Protein AF-A0A7K0FN27-F1 (afdb_monomer)

Mean predicted aligned error: 7.41 Å

Radius of gyration: 18.38 Å; Cα contacts (8 Å, |Δi|>4): 20; chains: 1; bounding box: 45×20×54 Å

Sequence (77 aa):
MLSVLLQLSQTGYFMLLAGLFFFPLLVALVTAKDIFFNENLSANLKLVWLLIVILIPLLGAIIYFFWGKPMASRKKF

Structure (mmCIF, N/CA/C/O backbone):
data_AF-A0A7K0FN27-F1
#
_entry.id   AF-A0A7K0FN27-F1
#
loop_
_atom_site.group_PDB
_atom_site.id
_atom_site.type_symbol
_atom_site.label_atom_id
_atom_site.label_alt_id
_atom_site.label_comp_id
_atom_site.label_asym_id
_atom_site.label_entity_id
_atom_site.label_seq_id
_atom_site.pdbx_PDB_ins_code
_atom_site.Cartn_x
_atom_site.Cartn_y
_atom_site.Cartn_z
_atom_site.occupancy
_atom_site.B_iso_or_equiv
_atom_site.auth_seq_id
_atom_site.auth_comp_id
_atom_site.auth_asym_id
_atom_site.auth_atom_id
_atom_site.pdbx_PDB_model_num
ATOM 1 N N . MET A 1 1 ? 26.860 -9.891 -9.818 1.00 62.16 1 MET A N 1
ATOM 2 C CA . MET A 1 1 ? 25.660 -9.579 -9.006 1.00 62.16 1 MET A CA 1
ATOM 3 C C . MET A 1 1 ? 25.899 -8.369 -8.106 1.00 62.16 1 MET A C 1
ATOM 5 O O . MET A 1 1 ? 25.198 -7.385 -8.271 1.00 62.16 1 MET A O 1
ATOM 9 N N . LEU A 1 2 ? 26.937 -8.374 -7.258 1.00 70.31 2 LEU A N 1
ATOM 10 C CA . LEU A 1 2 ? 27.308 -7.219 -6.422 1.00 70.31 2 LEU A CA 1
ATOM 11 C C . LEU A 1 2 ? 27.642 -5.946 -7.233 1.00 70.31 2 LEU A C 1
ATOM 13 O O . LEU A 1 2 ? 27.178 -4.863 -6.902 1.00 70.31 2 LEU A O 1
ATOM 17 N N . SER A 1 3 ? 28.374 -6.086 -8.343 1.00 71.62 3 SER A N 1
ATOM 18 C CA . SER A 1 3 ? 28.729 -4.979 -9.248 1.00 71.62 3 SER A CA 1
ATOM 19 C C . SER A 1 3 ? 27.524 -4.328 -9.940 1.00 71.62 3 SER A C 1
ATOM 21 O O . SER A 1 3 ? 27.486 -3.114 -10.096 1.00 71.62 3 SER A O 1
ATOM 23 N N . VAL A 1 4 ? 26.514 -5.123 -10.306 1.00 73.06 4 VAL A N 1
ATOM 24 C CA . VAL A 1 4 ? 25.269 -4.648 -10.936 1.00 73.06 4 VAL A CA 1
ATOM 25 C C . VAL A 1 4 ? 24.404 -3.891 -9.926 1.00 73.06 4 VAL A C 1
ATOM 27 O O . VAL A 1 4 ? 23.849 -2.849 -10.255 1.00 73.06 4 VAL A O 1
ATOM 30 N N . LEU A 1 5 ? 24.337 -4.372 -8.680 1.00 69.12 5 LEU A N 1
ATOM 31 C CA . LEU A 1 5 ? 23.632 -3.687 -7.592 1.00 69.12 5 LEU A CA 1
ATOM 32 C C . LEU A 1 5 ? 24.288 -2.344 -7.241 1.00 69.12 5 LEU A C 1
ATOM 34 O O . LEU A 1 5 ? 23.586 -1.360 -7.030 1.00 69.12 5 LEU A O 1
ATOM 38 N N . LEU A 1 6 ? 25.623 -2.284 -7.243 1.00 70.75 6 LEU A N 1
ATOM 39 C CA . LEU A 1 6 ? 26.381 -1.046 -7.037 1.00 70.75 6 LEU A CA 1
ATOM 40 C C . LEU A 1 6 ? 26.177 -0.038 -8.177 1.00 70.75 6 LEU A C 1
ATOM 42 O O . LEU A 1 6 ? 26.004 1.148 -7.915 1.00 70.75 6 LEU A O 1
ATOM 46 N N . GLN A 1 7 ? 26.139 -0.494 -9.431 1.00 70.19 7 GLN A N 1
ATOM 47 C CA . GLN A 1 7 ? 25.854 0.377 -10.576 1.00 70.19 7 GLN A CA 1
ATOM 48 C C . GLN A 1 7 ? 24.413 0.896 -10.560 1.00 70.19 7 GLN A C 1
ATOM 50 O O . GLN A 1 7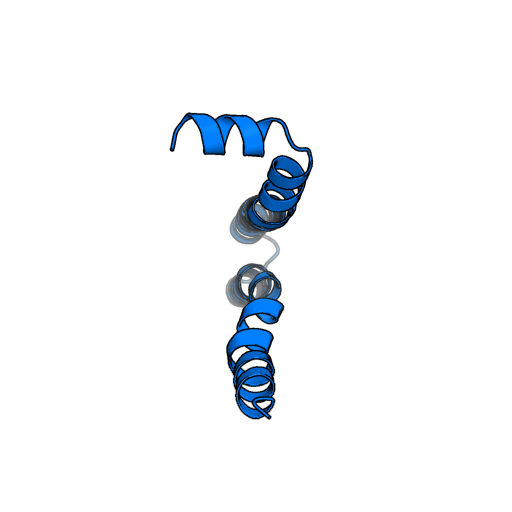 ? 24.200 2.091 -10.745 1.00 70.19 7 GLN A O 1
ATOM 55 N N . LEU A 1 8 ? 23.433 0.038 -10.261 1.00 66.81 8 LEU A N 1
ATOM 56 C CA . LEU A 1 8 ? 22.044 0.457 -10.062 1.00 66.81 8 LEU A CA 1
ATOM 57 C C . LEU A 1 8 ? 21.944 1.490 -8.937 1.00 66.81 8 LEU A C 1
ATOM 59 O O . LEU A 1 8 ? 21.378 2.554 -9.158 1.00 66.81 8 LEU A O 1
ATOM 63 N N . SER A 1 9 ? 22.571 1.236 -7.784 1.00 67.44 9 SER A N 1
ATOM 64 C CA . SER A 1 9 ? 22.625 2.174 -6.655 1.00 67.44 9 SER A CA 1
ATOM 65 C C . SER A 1 9 ? 23.190 3.551 -7.019 1.00 67.44 9 SER A C 1
ATOM 67 O O . SER A 1 9 ? 22.777 4.534 -6.407 1.00 67.44 9 SER A O 1
ATOM 69 N N . GLN A 1 10 ? 24.143 3.637 -7.953 1.00 71.69 10 GLN A N 1
ATOM 70 C CA . GLN A 1 10 ? 24.730 4.914 -8.381 1.00 71.69 10 GLN A CA 1
ATOM 71 C C . GLN A 1 10 ? 23.923 5.621 -9.474 1.00 71.69 10 GLN A C 1
ATOM 73 O O . GLN A 1 10 ? 24.104 6.815 -9.708 1.00 71.69 10 GLN A O 1
ATOM 78 N N . THR A 1 11 ? 22.995 4.919 -10.11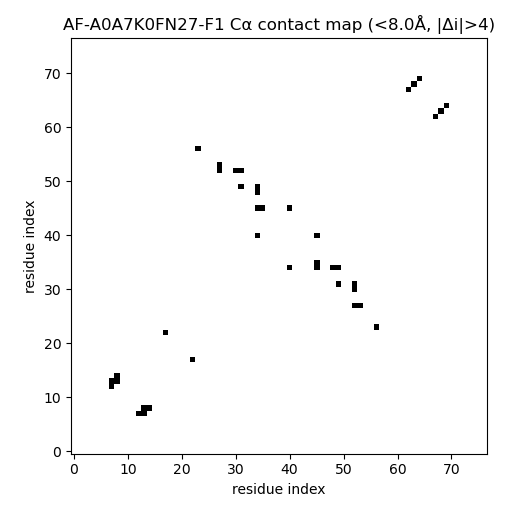9 1.00 71.81 11 THR A N 1
ATOM 79 C CA . THR A 1 11 ? 22.037 5.540 -11.029 1.00 71.81 11 THR A CA 1
ATOM 80 C C . THR A 1 11 ? 20.839 6.067 -10.241 1.00 71.81 11 THR A C 1
ATOM 82 O O . THR A 1 11 ? 20.179 5.318 -9.524 1.00 71.81 11 THR A O 1
ATOM 85 N N . GLY A 1 12 ? 20.497 7.351 -10.401 1.00 77.88 12 GLY A N 1
ATOM 86 C CA . GLY A 1 12 ? 19.318 7.956 -9.757 1.00 77.88 12 GLY A CA 1
ATOM 87 C C . GLY A 1 12 ? 18.002 7.198 -10.013 1.00 77.88 12 GLY A C 1
ATOM 88 O O . GLY A 1 12 ? 17.061 7.308 -9.231 1.00 77.88 12 GLY A O 1
ATOM 89 N N . TYR A 1 13 ? 17.957 6.356 -11.052 1.00 81.00 13 TYR A N 1
ATOM 90 C CA . TYR A 1 13 ? 16.855 5.442 -11.352 1.00 81.00 13 TYR A CA 1
ATOM 91 C C . TYR A 1 13 ? 16.561 4.439 -10.236 1.00 81.00 13 TYR A C 1
ATOM 93 O O . TYR A 1 13 ? 15.392 4.184 -9.959 1.00 81.00 13 TYR A O 1
ATOM 101 N N . PHE A 1 14 ? 17.578 3.884 -9.571 1.00 83.25 14 PHE A N 1
ATOM 102 C CA . PHE A 1 14 ? 17.337 2.951 -8.469 1.00 83.25 14 PHE A CA 1
ATOM 103 C C . PHE A 1 14 ? 16.658 3.646 -7.292 1.00 83.25 14 PHE A C 1
ATOM 105 O O . PHE A 1 14 ? 15.657 3.143 -6.791 1.00 83.25 14 PHE A O 1
ATOM 112 N N . MET A 1 15 ? 17.153 4.822 -6.892 1.00 84.69 15 MET A N 1
ATOM 113 C CA . MET A 1 15 ? 16.538 5.615 -5.822 1.00 84.69 15 MET A CA 1
ATOM 114 C C . MET A 1 15 ? 15.108 6.020 -6.178 1.00 84.69 15 MET A C 1
ATOM 116 O O . MET A 1 15 ? 14.228 5.952 -5.325 1.00 84.69 15 MET A O 1
ATOM 120 N N . LEU A 1 16 ? 14.856 6.378 -7.440 1.00 86.69 16 LEU A N 1
ATOM 121 C CA . LEU A 1 16 ? 13.523 6.734 -7.918 1.00 86.69 16 LEU A CA 1
ATOM 122 C C . LEU A 1 16 ? 12.557 5.543 -7.874 1.00 86.69 16 LEU A C 1
ATOM 124 O O . LEU A 1 16 ? 11.448 5.682 -7.365 1.00 86.69 16 LEU A O 1
ATOM 128 N N . LEU A 1 17 ? 12.970 4.366 -8.354 1.00 86.44 17 LEU A N 1
ATOM 129 C CA . LEU A 1 17 ? 12.140 3.156 -8.332 1.00 86.44 17 LEU A CA 1
ATOM 130 C C . LEU A 1 17 ? 11.920 2.632 -6.909 1.00 86.44 17 LEU A C 1
ATOM 132 O O . LEU A 1 17 ? 10.800 2.267 -6.556 1.00 86.44 17 LEU A O 1
ATOM 136 N N . ALA A 1 18 ? 12.966 2.633 -6.081 1.00 86.56 18 ALA A N 1
ATOM 137 C CA . ALA A 1 18 ? 12.864 2.281 -4.671 1.00 86.56 18 ALA A CA 1
ATOM 138 C C . ALA A 1 18 ? 11.930 3.253 -3.939 1.00 86.56 18 ALA A C 1
ATOM 140 O O . ALA A 1 18 ? 11.045 2.813 -3.212 1.00 86.56 18 ALA A O 1
ATOM 141 N N . GLY A 1 19 ? 12.061 4.558 -4.180 1.00 88.75 19 GLY A N 1
ATOM 142 C CA . GLY A 1 19 ? 11.154 5.570 -3.647 1.00 88.75 19 GLY A CA 1
ATOM 143 C C . GLY A 1 19 ? 9.710 5.321 -4.074 1.00 88.75 19 GLY A C 1
ATOM 144 O O . GLY A 1 19 ? 8.834 5.240 -3.222 1.00 88.75 19 GLY A O 1
ATOM 145 N N . LEU A 1 20 ? 9.462 5.104 -5.367 1.00 87.00 20 LEU A N 1
ATOM 146 C CA . LEU A 1 20 ? 8.121 4.848 -5.897 1.00 87.00 20 LEU A CA 1
ATOM 147 C C . LEU A 1 20 ? 7.466 3.601 -5.279 1.00 87.00 20 LEU A C 1
ATOM 149 O O . LEU A 1 20 ? 6.253 3.581 -5.090 1.00 87.00 20 LEU A O 1
ATOM 153 N N . PHE A 1 21 ? 8.257 2.577 -4.949 1.00 84.69 21 PHE A N 1
ATOM 154 C CA . PHE A 1 21 ? 7.756 1.342 -4.351 1.00 84.69 21 PHE A CA 1
ATOM 155 C C . PHE A 1 21 ? 7.602 1.425 -2.824 1.00 84.69 21 PHE A C 1
ATOM 157 O O . PHE A 1 21 ? 6.562 1.055 -2.281 1.00 84.69 21 PHE A O 1
ATOM 164 N N . PHE A 1 22 ? 8.619 1.914 -2.111 1.00 87.81 22 PHE A N 1
ATOM 165 C CA . PHE A 1 22 ? 8.650 1.909 -0.645 1.00 87.81 22 PHE A CA 1
ATOM 166 C C . PHE A 1 22 ? 7.945 3.108 -0.014 1.00 87.81 22 PHE A C 1
ATOM 168 O O . PHE A 1 22 ? 7.417 2.976 1.088 1.00 87.81 22 PHE A O 1
ATOM 175 N N . PHE A 1 23 ? 7.894 4.263 -0.680 1.00 90.88 23 PHE A N 1
ATOM 176 C CA . PHE A 1 23 ? 7.241 5.445 -0.117 1.00 90.88 23 PHE A CA 1
ATOM 177 C C . PHE A 1 23 ? 5.742 5.220 0.147 1.00 90.88 23 PHE A C 1
ATOM 179 O O . PHE A 1 23 ? 5.314 5.472 1.274 1.00 90.88 23 PHE A O 1
ATOM 186 N N . PRO A 1 24 ? 4.943 4.660 -0.787 1.00 89.88 24 PRO A N 1
ATOM 187 C CA . PRO A 1 24 ? 3.547 4.329 -0.505 1.00 89.88 24 PRO A CA 1
ATOM 188 C C . PRO A 1 24 ? 3.384 3.340 0.654 1.00 89.88 24 PRO A C 1
ATOM 190 O O . PRO A 1 24 ? 2.449 3.477 1.436 1.00 89.88 24 PRO A O 1
ATOM 193 N N . LEU A 1 25 ? 4.306 2.379 0.807 1.00 88.75 25 LEU A N 1
ATOM 194 C CA . LEU A 1 25 ? 4.291 1.429 1.925 1.00 88.75 25 LEU A CA 1
ATOM 195 C C . LEU A 1 25 ? 4.558 2.123 3.266 1.00 88.75 25 LEU A C 1
ATOM 197 O O . LEU A 1 25 ? 3.860 1.856 4.241 1.00 88.75 25 LEU A O 1
ATOM 201 N N . LEU A 1 26 ? 5.531 3.037 3.320 1.00 93.81 26 LEU A N 1
ATOM 202 C CA . L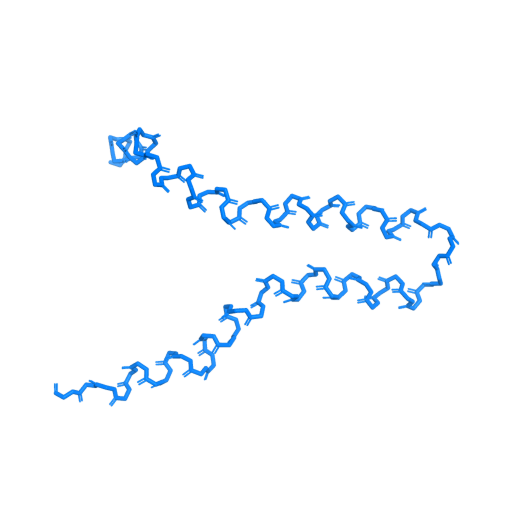EU A 1 26 ? 5.817 3.818 4.527 1.00 93.81 26 LEU A CA 1
ATOM 203 C C . LEU A 1 26 ? 4.627 4.692 4.922 1.00 93.81 26 LEU A C 1
ATOM 205 O O . LEU A 1 26 ? 4.232 4.694 6.089 1.00 93.81 26 LEU A O 1
ATOM 209 N N . VAL A 1 27 ? 4.026 5.388 3.954 1.00 94.81 27 VAL A N 1
ATOM 210 C CA . VAL A 1 27 ? 2.816 6.187 4.186 1.00 94.81 27 VAL A CA 1
ATOM 211 C C . VAL A 1 27 ? 1.684 5.292 4.687 1.00 94.81 27 VAL A C 1
ATOM 213 O O . VAL A 1 27 ? 1.077 5.605 5.707 1.00 94.81 27 VAL A O 1
ATOM 216 N N . ALA A 1 28 ? 1.459 4.137 4.055 1.00 94.31 28 ALA A N 1
ATOM 217 C CA . ALA A 1 28 ? 0.430 3.190 4.474 1.00 94.31 28 ALA A CA 1
ATOM 218 C C . ALA A 1 28 ? 0.626 2.699 5.916 1.00 94.31 28 ALA A C 1
ATOM 220 O O . ALA A 1 28 ? -0.349 2.613 6.658 1.00 94.31 28 ALA A O 1
ATOM 221 N N . LEU A 1 29 ? 1.863 2.427 6.349 1.00 95.56 29 LEU A N 1
ATOM 222 C CA . LEU A 1 29 ? 2.152 2.023 7.730 1.00 95.56 29 LEU A CA 1
ATOM 223 C C . LEU A 1 29 ? 1.847 3.136 8.740 1.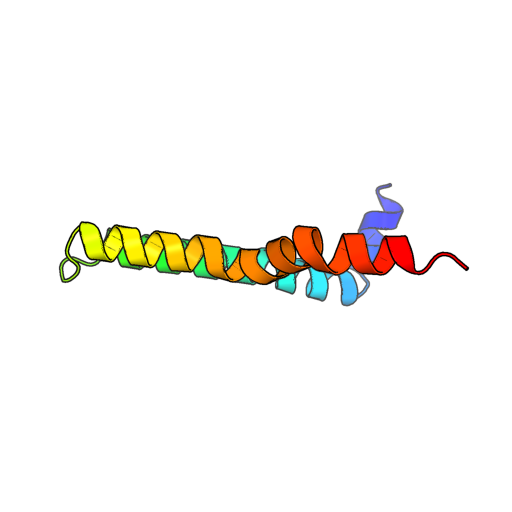00 95.56 29 LEU A C 1
ATOM 225 O O . LEU A 1 29 ? 1.232 2.874 9.776 1.00 95.56 29 LEU A O 1
ATOM 229 N N . VAL A 1 30 ? 2.252 4.373 8.442 1.00 97.62 30 VAL A N 1
ATOM 230 C CA . VAL A 1 30 ? 1.976 5.529 9.311 1.00 97.62 30 VAL A CA 1
ATOM 231 C C . VAL A 1 30 ? 0.472 5.789 9.393 1.00 97.62 30 VAL A C 1
ATOM 233 O O . VAL A 1 30 ? -0.058 5.962 10.490 1.00 97.62 30 VAL A O 1
ATOM 236 N N . THR A 1 31 ? -0.232 5.745 8.263 1.00 97.81 31 THR A N 1
ATOM 237 C CA . THR A 1 31 ? -1.686 5.923 8.222 1.00 97.81 31 THR A CA 1
ATOM 238 C 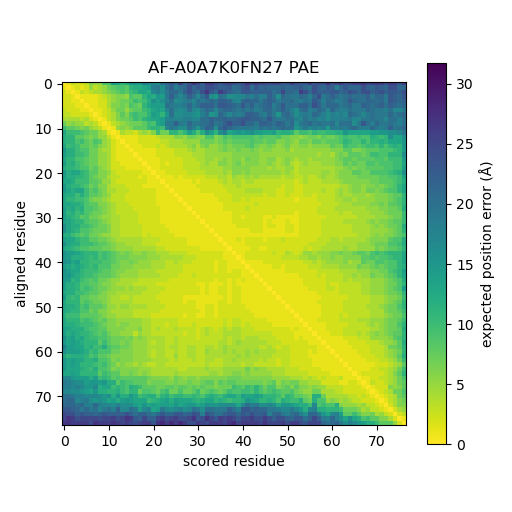C . THR A 1 31 ? -2.418 4.775 8.915 1.00 97.81 31 THR A C 1
ATOM 240 O O . THR A 1 31 ? -3.362 5.022 9.656 1.00 97.81 31 THR A O 1
ATOM 243 N N . ALA A 1 32 ? -1.981 3.524 8.747 1.00 97.69 32 ALA A N 1
ATOM 244 C CA . ALA A 1 32 ? -2.573 2.388 9.451 1.00 97.69 32 ALA A CA 1
ATOM 245 C C . ALA A 1 32 ? -2.432 2.546 10.968 1.00 97.69 32 ALA A C 1
ATOM 247 O O . ALA A 1 32 ? -3.407 2.345 11.692 1.00 97.69 32 ALA A O 1
ATOM 248 N N . LYS A 1 33 ? -1.251 2.966 11.446 1.00 98.19 33 LYS A N 1
ATOM 249 C CA . LYS A 1 33 ? -1.038 3.303 12.858 1.00 98.19 33 LYS A CA 1
ATOM 250 C C . LYS A 1 33 ? -2.041 4.365 13.316 1.00 98.19 33 LYS A C 1
ATOM 252 O O . LYS A 1 33 ? -2.723 4.142 14.310 1.00 98.19 33 LYS A O 1
ATOM 257 N N . ASP A 1 34 ? -2.155 5.477 12.593 1.00 98.31 34 ASP A N 1
ATOM 258 C CA . ASP A 1 34 ? -3.107 6.543 12.924 1.00 98.31 34 ASP A CA 1
ATOM 259 C C . ASP A 1 34 ? -4.551 6.018 13.014 1.00 98.31 34 ASP A C 1
ATOM 261 O O . ASP A 1 34 ? -5.205 6.190 14.040 1.00 98.31 34 ASP A O 1
ATOM 265 N N . ILE A 1 35 ? -5.010 5.251 12.019 1.00 98.38 35 ILE A N 1
ATOM 266 C CA . ILE A 1 35 ? -6.351 4.644 12.008 1.00 98.38 35 ILE A CA 1
ATOM 267 C C . ILE A 1 35 ? -6.575 3.743 13.230 1.00 98.38 35 ILE A C 1
ATOM 269 O O . ILE A 1 35 ? -7.635 3.805 13.859 1.00 98.38 35 ILE A O 1
ATOM 273 N N . PHE A 1 36 ? -5.596 2.902 13.580 1.00 97.12 36 PHE A N 1
ATOM 274 C CA . PHE A 1 36 ? -5.704 2.001 14.729 1.00 97.12 36 PHE A CA 1
ATOM 275 C C . PHE A 1 36 ? -5.865 2.769 16.042 1.00 97.12 36 PHE A C 1
ATOM 277 O O . PHE A 1 36 ? -6.741 2.420 16.840 1.00 97.12 36 PHE A O 1
ATOM 284 N N . PHE A 1 37 ? -5.080 3.830 16.238 1.00 97.75 37 PHE A N 1
ATOM 285 C CA . PHE A 1 37 ? -5.070 4.615 17.476 1.00 97.75 37 PHE A CA 1
ATOM 286 C C . PHE A 1 37 ? -6.087 5.762 17.507 1.00 97.75 37 PHE A C 1
ATOM 288 O O . PHE A 1 37 ? -6.259 6.389 18.546 1.00 97.75 37 PHE A O 1
ATOM 295 N N . ASN A 1 38 ? -6.809 6.019 16.418 1.00 97.94 38 ASN A N 1
ATOM 296 C CA . ASN A 1 38 ? -7.828 7.060 16.392 1.00 97.94 38 ASN A CA 1
ATOM 297 C C . ASN A 1 38 ? -9.075 6.638 17.192 1.00 97.94 38 ASN A C 1
ATOM 299 O O . ASN A 1 38 ? -9.842 5.770 16.770 1.00 97.94 38 ASN A O 1
ATOM 303 N N . GLU A 1 39 ? -9.283 7.247 18.356 1.00 97.31 39 GLU A N 1
ATOM 304 C CA . GLU A 1 39 ? -10.416 6.960 19.252 1.00 97.31 39 GLU A CA 1
ATOM 305 C C . GLU A 1 39 ? -11.757 7.493 18.722 1.00 97.31 39 GLU A C 1
ATOM 307 O O . GLU A 1 39 ? -12.814 6.999 19.106 1.00 97.31 39 GLU A O 1
ATOM 312 N N . ASN A 1 40 ? -11.729 8.438 17.776 1.00 98.12 40 ASN A N 1
ATOM 313 C CA . ASN A 1 40 ? -12.930 9.023 17.174 1.00 98.12 40 ASN A CA 1
ATOM 314 C C . ASN A 1 40 ? -13.510 8.169 16.032 1.00 98.12 40 ASN A C 1
ATOM 316 O O . ASN A 1 40 ? -14.588 8.471 15.519 1.00 98.12 40 ASN A O 1
ATOM 320 N N . LEU A 1 41 ? -12.809 7.112 15.602 1.00 97.69 41 LEU A N 1
ATOM 321 C CA . LEU A 1 41 ? -13.287 6.198 14.565 1.00 97.69 41 LEU A CA 1
ATOM 322 C C . LEU A 1 41 ? -13.953 4.967 15.185 1.00 97.69 41 LEU A C 1
ATOM 324 O O . LEU A 1 41 ? -13.351 4.246 15.982 1.00 97.69 41 LEU A O 1
ATOM 328 N N . SER A 1 42 ? -15.169 4.657 14.730 1.00 98.12 42 SER A N 1
ATOM 329 C CA . SER A 1 42 ? -15.804 3.376 15.044 1.00 98.12 42 SER A CA 1
ATOM 330 C C . SER A 1 42 ? -15.022 2.210 14.425 1.00 98.12 42 SER A C 1
ATOM 332 O O . SER A 1 42 ? -14.359 2.363 13.397 1.00 98.12 42 SER A O 1
ATOM 334 N N . ALA A 1 43 ? -15.124 1.018 15.021 1.00 97.38 43 ALA A N 1
ATOM 335 C CA . ALA A 1 43 ? -14.394 -0.168 14.558 1.00 97.38 43 ALA A CA 1
ATOM 336 C C . ALA A 1 43 ? -14.652 -0.486 13.073 1.00 97.38 43 ALA A C 1
ATOM 338 O O . ALA A 1 43 ? -13.715 -0.745 12.320 1.00 97.38 43 ALA A O 1
ATOM 339 N N . ASN A 1 44 ? -15.909 -0.385 12.629 1.00 97.81 44 ASN A N 1
ATOM 340 C CA . ASN A 1 44 ? -16.278 -0.601 11.227 1.00 97.81 44 ASN A CA 1
ATOM 341 C C . ASN A 1 44 ? -15.604 0.419 10.304 1.00 97.81 44 ASN A C 1
AT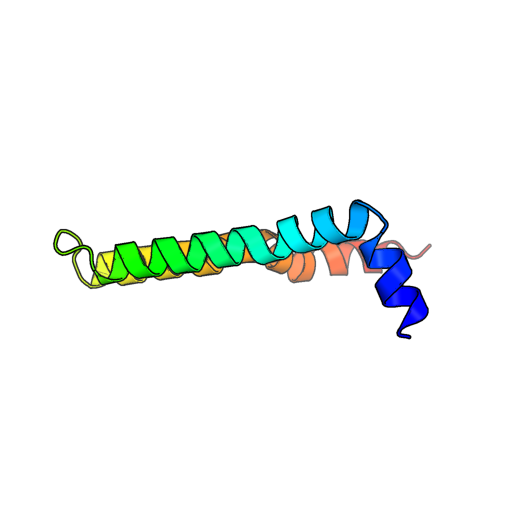OM 343 O O . ASN A 1 44 ? -15.101 0.059 9.242 1.00 97.81 44 ASN A O 1
ATOM 347 N N . LEU A 1 45 ? -15.555 1.686 10.720 1.00 97.94 45 LEU A N 1
ATOM 348 C CA . LEU A 1 45 ? -14.937 2.744 9.932 1.00 97.94 45 LEU A CA 1
ATOM 349 C C . LEU A 1 45 ? -13.413 2.558 9.848 1.00 97.94 45 LEU A C 1
ATOM 351 O O . LEU A 1 45 ? -12.839 2.756 8.780 1.00 97.94 45 LEU A O 1
ATOM 355 N N . LYS A 1 46 ? -12.766 2.091 10.927 1.00 98.31 46 LYS A N 1
ATOM 356 C CA . LYS A 1 46 ? -11.342 1.709 10.908 1.00 98.31 46 LYS A CA 1
ATOM 357 C C . LYS A 1 46 ? -11.064 0.607 9.889 1.00 98.31 46 LYS A C 1
ATOM 359 O O . LYS A 1 46 ? -10.121 0.727 9.113 1.00 98.31 46 LYS A O 1
ATOM 364 N N . LEU A 1 47 ? -11.894 -0.438 9.853 1.00 97.94 47 LEU A N 1
ATOM 365 C CA . LEU A 1 47 ? -11.747 -1.533 8.887 1.00 97.94 47 LEU A CA 1
ATOM 366 C C . LEU A 1 47 ? -11.868 -1.039 7.440 1.00 97.94 47 LEU A C 1
ATOM 368 O O . LEU A 1 47 ? -11.047 -1.409 6.602 1.00 97.94 47 LEU A O 1
ATOM 372 N N . VAL A 1 48 ? -12.843 -0.170 7.157 1.00 98.12 48 VAL A N 1
ATOM 373 C CA . VAL A 1 48 ? -13.005 0.444 5.829 1.00 98.12 48 VAL A CA 1
ATOM 374 C C . VAL A 1 48 ? -11.764 1.252 5.447 1.00 98.12 48 VAL A C 1
ATOM 376 O O . VAL A 1 48 ? -11.237 1.079 4.349 1.00 98.12 48 VAL A O 1
ATOM 379 N N . TRP A 1 49 ? -11.250 2.088 6.350 1.00 98.12 49 TRP A N 1
ATOM 380 C CA . TRP A 1 49 ? -10.052 2.881 6.078 1.00 98.12 49 TRP A CA 1
ATOM 381 C C . TRP A 1 49 ? -8.802 2.026 5.871 1.00 98.12 49 TRP A C 1
ATOM 383 O O . TRP A 1 49 ? -8.034 2.295 4.950 1.00 98.12 49 TRP A O 1
ATOM 393 N N . LEU A 1 50 ? -8.616 0.968 6.660 1.00 97.38 50 LEU A N 1
ATOM 394 C CA . LEU A 1 50 ? -7.508 0.030 6.466 1.00 97.38 50 LEU A CA 1
ATOM 395 C C . LEU A 1 50 ? -7.592 -0.672 5.104 1.00 97.38 50 LEU A C 1
ATOM 397 O O . LEU A 1 50 ? -6.576 -0.784 4.418 1.00 97.38 50 LEU A O 1
ATOM 401 N N . LEU A 1 51 ? -8.790 -1.082 4.673 1.00 96.31 51 LEU A N 1
ATOM 402 C CA . LEU A 1 51 ? -8.996 -1.642 3.334 1.00 96.31 51 LEU A CA 1
ATOM 403 C C . LEU A 1 51 ? -8.611 -0.639 2.244 1.00 96.31 51 LEU A C 1
ATOM 405 O O . LEU A 1 51 ? -7.907 -1.009 1.310 1.00 96.31 51 LEU A O 1
ATOM 409 N N . ILE A 1 52 ? -9.016 0.627 2.370 1.00 96.06 52 ILE A N 1
ATOM 410 C CA . ILE A 1 52 ? -8.661 1.686 1.413 1.00 96.06 52 ILE A CA 1
ATOM 411 C C . ILE A 1 52 ? -7.140 1.871 1.346 1.00 96.06 52 ILE A C 1
ATOM 413 O O . ILE A 1 52 ? -6.568 1.848 0.255 1.00 96.06 52 ILE A O 1
ATOM 417 N N . VAL A 1 53 ? -6.484 2.007 2.501 1.00 96.06 53 VAL A N 1
ATOM 418 C CA . VAL A 1 53 ? -5.032 2.230 2.606 1.00 96.06 53 VAL A CA 1
ATOM 419 C C . VAL A 1 53 ? -4.230 1.084 1.989 1.00 96.06 53 VAL A C 1
ATOM 421 O O . VAL A 1 53 ? -3.198 1.330 1.370 1.00 96.06 53 VAL A O 1
ATOM 424 N N . ILE A 1 54 ? -4.703 -0.157 2.115 1.00 90.88 54 ILE A N 1
ATOM 425 C CA . ILE A 1 54 ? -4.028 -1.332 1.551 1.00 90.88 54 ILE A CA 1
ATOM 426 C C . ILE A 1 54 ? -4.347 -1.500 0.061 1.00 90.88 54 ILE A C 1
ATOM 428 O O . ILE A 1 54 ? -3.451 -1.773 -0.737 1.00 90.88 54 ILE A O 1
ATOM 432 N N . LEU A 1 55 ? -5.615 -1.363 -0.335 1.00 92.00 55 LEU A N 1
ATOM 433 C CA . LEU A 1 55 ? -6.060 -1.721 -1.682 1.00 92.00 55 LEU A CA 1
ATOM 434 C C . LEU A 1 55 ? -5.752 -0.641 -2.718 1.00 92.00 55 LEU A C 1
ATOM 436 O O . LEU A 1 55 ? -5.366 -0.995 -3.831 1.00 92.00 55 LEU A O 1
ATOM 440 N N . ILE A 1 56 ? -5.877 0.651 -2.384 1.00 92.50 56 ILE A N 1
ATOM 441 C CA . ILE A 1 56 ? -5.652 1.735 -3.357 1.00 92.50 56 ILE A CA 1
ATOM 442 C C . ILE A 1 56 ? -4.247 1.686 -3.981 1.00 92.50 56 ILE A C 1
ATOM 444 O O . ILE A 1 56 ? -4.167 1.712 -5.212 1.00 92.50 56 ILE A O 1
ATOM 448 N N . PRO A 1 57 ? -3.148 1.546 -3.213 1.00 87.50 57 PRO A N 1
ATOM 449 C CA . PRO A 1 57 ? -1.806 1.427 -3.789 1.00 87.50 57 PRO A CA 1
ATOM 450 C C . PRO A 1 57 ? -1.643 0.226 -4.732 1.00 87.50 57 PRO A C 1
ATOM 452 O O . PRO A 1 57 ? -0.811 0.252 -5.637 1.00 87.50 57 PRO A O 1
ATOM 455 N N . LEU A 1 58 ? -2.450 -0.822 -4.549 1.00 88.06 58 LEU A N 1
ATOM 456 C CA . LEU A 1 58 ? -2.414 -2.039 -5.358 1.00 88.06 58 LEU A CA 1
ATOM 457 C C . LEU A 1 58 ? -3.320 -1.969 -6.594 1.00 88.06 58 LEU A C 1
ATOM 459 O O . LEU A 1 58 ? -3.148 -2.780 -7.505 1.00 88.06 58 LEU A O 1
ATOM 463 N N . LEU A 1 59 ? -4.254 -1.011 -6.674 1.00 91.25 59 LEU A N 1
ATOM 464 C CA . LEU A 1 59 ? -5.238 -0.934 -7.761 1.00 91.25 59 LEU A CA 1
ATOM 465 C C . LEU A 1 59 ? -4.585 -0.896 -9.143 1.00 91.25 59 LEU A C 1
ATOM 467 O O . LEU A 1 59 ? -5.023 -1.616 -10.035 1.00 91.25 59 LEU A O 1
ATOM 471 N N . GLY A 1 60 ? -3.516 -0.118 -9.326 1.00 89.31 60 GLY A N 1
ATOM 472 C CA . GLY A 1 60 ? -2.816 -0.046 -10.613 1.00 89.31 60 GLY A CA 1
ATOM 473 C C . GLY A 1 60 ? -2.246 -1.399 -11.053 1.00 89.31 60 GLY A C 1
ATOM 474 O O . GLY A 1 60 ? -2.404 -1.800 -12.207 1.00 89.31 60 GLY A O 1
ATOM 475 N N . ALA A 1 61 ? -1.648 -2.139 -10.116 1.00 89.06 61 ALA A N 1
ATOM 476 C CA . ALA A 1 61 ? -1.108 -3.471 -10.374 1.00 89.06 61 ALA A CA 1
ATOM 477 C C . ALA A 1 61 ? -2.222 -4.485 -10.673 1.00 89.06 61 ALA A C 1
ATOM 479 O O . ALA A 1 61 ? -2.113 -5.258 -11.627 1.00 89.06 61 ALA A O 1
ATOM 480 N N . ILE A 1 62 ? -3.313 -4.439 -9.904 1.00 93.50 62 ILE A N 1
ATOM 481 C CA . ILE A 1 62 ? -4.510 -5.264 -10.108 1.00 93.50 62 ILE A CA 1
ATOM 482 C C . ILE A 1 62 ? -5.083 -5.011 -11.511 1.00 93.50 62 ILE A C 1
ATOM 484 O O . ILE A 1 62 ? -5.221 -5.946 -12.301 1.00 93.50 62 ILE A O 1
ATOM 488 N N . ILE A 1 63 ? -5.342 -3.750 -11.865 1.00 95.00 63 ILE A N 1
ATOM 489 C CA . ILE A 1 63 ? -5.878 -3.353 -13.176 1.00 95.00 63 ILE A CA 1
ATOM 490 C C . ILE A 1 63 ? -4.963 -3.832 -14.308 1.00 95.00 63 ILE A C 1
ATOM 492 O O . ILE A 1 63 ? -5.437 -4.413 -15.288 1.00 95.00 63 ILE A O 1
ATOM 496 N N . TYR A 1 64 ? -3.648 -3.640 -14.184 1.00 93.38 64 TYR A N 1
ATOM 497 C CA . TYR A 1 64 ? -2.706 -4.113 -15.194 1.00 93.38 64 TYR A CA 1
ATOM 498 C C . TYR A 1 64 ? -2.744 -5.637 -15.342 1.00 93.38 64 TYR A C 1
ATOM 500 O O . TYR A 1 64 ? -2.760 -6.141 -16.465 1.00 93.38 64 TYR A O 1
ATOM 508 N N . PHE A 1 65 ? -2.793 -6.381 -14.238 1.00 93.38 65 PHE A N 1
ATOM 509 C CA . PHE A 1 65 ? -2.783 -7.839 -14.280 1.00 93.38 65 PHE A CA 1
ATOM 510 C C . PHE A 1 65 ? -4.033 -8.416 -14.957 1.00 93.38 65 PHE A C 1
ATOM 512 O O . PHE A 1 65 ? -3.913 -9.317 -15.789 1.00 93.38 65 PHE A O 1
ATOM 519 N N . PHE A 1 66 ? -5.213 -7.878 -14.640 1.00 94.12 66 PHE A N 1
ATOM 520 C CA . PHE A 1 66 ? -6.481 -8.376 -15.180 1.00 94.12 66 PHE A CA 1
ATOM 521 C C . PHE A 1 66 ? -6.822 -7.822 -16.563 1.00 94.12 66 PHE A C 1
ATOM 523 O O . PHE A 1 66 ? -7.459 -8.519 -17.348 1.00 94.12 66 PHE A O 1
ATOM 530 N N . TRP A 1 67 ? -6.399 -6.599 -16.886 1.00 92.12 67 TRP A N 1
ATOM 531 C CA . TRP A 1 67 ? -6.796 -5.932 -18.128 1.00 92.12 67 TRP A CA 1
ATOM 532 C C . TRP A 1 67 ? -5.613 -5.647 -19.055 1.00 92.12 67 TRP A C 1
ATOM 534 O O . TRP A 1 67 ? -5.632 -6.015 -20.233 1.00 92.12 67 TRP A O 1
ATOM 544 N N . GLY A 1 68 ? -4.548 -5.041 -18.529 1.00 90.06 68 GLY A N 1
ATOM 545 C CA . GLY A 1 68 ? -3.366 -4.666 -19.312 1.00 90.06 68 GLY A CA 1
ATOM 546 C C . GLY A 1 68 ? -2.631 -5.866 -19.917 1.00 90.06 68 GLY A C 1
ATOM 547 O O . GLY A 1 68 ? -2.347 -5.887 -21.117 1.00 90.06 68 GLY A O 1
ATOM 548 N N . LYS A 1 69 ? -2.367 -6.901 -19.113 1.00 86.94 69 LYS A N 1
ATOM 549 C CA . LYS A 1 69 ? -1.624 -8.098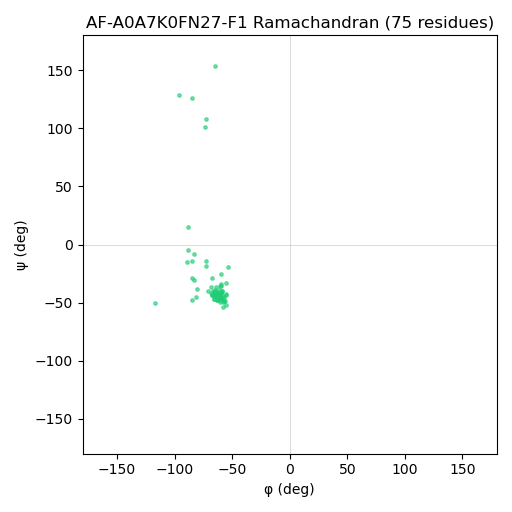 -19.526 1.00 86.94 69 LYS A CA 1
ATOM 55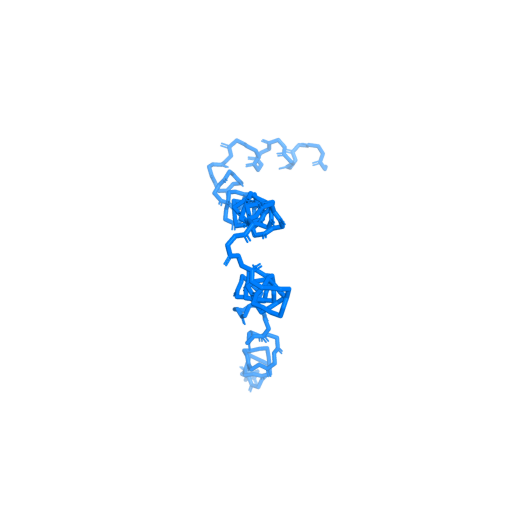0 C C . LYS A 1 69 ? -2.347 -8.875 -20.640 1.00 86.94 69 LYS A C 1
ATOM 552 O O . LYS A 1 69 ? -1.699 -9.166 -21.650 1.00 86.94 69 LYS A O 1
ATOM 557 N N . PRO A 1 70 ? -3.663 -9.163 -20.554 1.00 89.06 70 PRO A N 1
ATOM 558 C CA . PRO A 1 70 ? -4.384 -9.770 -21.672 1.00 89.06 70 PRO A CA 1
ATOM 559 C C . PRO A 1 70 ? -4.357 -8.926 -22.952 1.00 89.06 70 PRO A C 1
ATOM 561 O O . PRO A 1 70 ? -4.138 -9.475 -24.034 1.00 89.06 70 PRO A O 1
ATOM 564 N N . MET A 1 71 ? -4.524 -7.600 -22.861 1.00 82.56 71 MET A N 1
ATOM 565 C CA . MET A 1 71 ? -4.441 -6.716 -24.035 1.00 82.56 71 MET A CA 1
ATOM 566 C C . MET A 1 71 ? -3.056 -6.745 -24.690 1.00 82.56 71 MET A C 1
ATOM 568 O O . MET A 1 71 ? -2.968 -6.816 -25.914 1.00 82.56 71 MET A O 1
ATOM 572 N N . ALA A 1 72 ? -1.983 -6.752 -23.895 1.00 79.00 72 ALA A N 1
ATOM 573 C CA . ALA A 1 72 ? -0.619 -6.864 -24.404 1.00 79.00 72 ALA A CA 1
ATOM 574 C C . ALA A 1 72 ? -0.375 -8.207 -25.114 1.00 79.00 72 ALA A C 1
ATOM 576 O O . ALA A 1 72 ? 0.229 -8.242 -26.183 1.00 79.00 72 ALA A O 1
ATOM 577 N N . SER A 1 73 ? -0.898 -9.311 -24.566 1.00 74.88 73 SER A N 1
ATOM 578 C CA . SER A 1 73 ? -0.745 -10.646 -25.165 1.00 74.88 73 SER A CA 1
ATOM 579 C C . SER A 1 73 ? -1.479 -10.816 -26.502 1.00 74.88 73 SER A C 1
ATOM 581 O O . SER A 1 73 ? -1.005 -11.555 -27.362 1.00 74.88 73 SER A O 1
ATOM 583 N N . ARG A 1 74 ? -2.588 -10.089 -26.712 1.00 68.88 74 ARG A N 1
ATOM 584 C CA . ARG A 1 74 ? -3.339 -10.072 -27.980 1.00 68.88 74 ARG A CA 1
ATOM 585 C C . ARG A 1 74 ? -2.637 -9.315 -29.107 1.00 68.88 74 ARG A C 1
ATOM 587 O O . ARG A 1 74 ? -3.036 -9.458 -30.254 1.00 68.88 74 ARG A O 1
ATOM 594 N N . LYS A 1 75 ? -1.609 -8.520 -28.803 1.00 63.22 75 LYS A N 1
ATOM 595 C CA . LYS A 1 75 ? -0.908 -7.662 -29.771 1.00 63.22 75 LYS A CA 1
ATOM 596 C C . LYS A 1 75 ? 0.263 -8.346 -30.495 1.00 63.22 75 LYS A C 1
ATOM 598 O O . LYS A 1 75 ? 1.078 -7.651 -31.093 1.00 63.22 75 LYS A O 1
ATOM 603 N N . LYS A 1 76 ? 0.369 -9.679 -30.437 1.00 54.38 76 LYS A N 1
ATOM 604 C CA . LYS A 1 76 ? 1.331 -10.433 -31.253 1.00 54.38 76 LYS A CA 1
ATOM 605 C C . LYS A 1 76 ? 0.840 -10.463 -32.708 1.00 54.38 76 LYS A C 1
ATOM 607 O O . LYS A 1 76 ? -0.075 -11.223 -33.011 1.00 54.38 76 LYS A O 1
ATOM 612 N N . PHE A 1 77 ? 1.422 -9.604 -33.544 1.00 54.59 77 PHE A N 1
ATOM 613 C CA . PHE A 1 77 ? 1.457 -9.755 -35.000 1.00 54.59 77 PHE A CA 1
ATOM 614 C C . PHE A 1 77 ? 2.663 -10.612 -35.381 1.00 54.59 77 PHE A C 1
ATOM 616 O O . PHE A 1 77 ? 3.715 -10.440 -34.718 1.00 54.59 77 PHE A O 1
#

Foldseek 3Di:
DVVVVVVCVPDVVNVVVCCLPCVLVVVLVVVLVCLVPDPPDDPVRSVVVNCCSPVVSCVVVVCCVVPVVVVVVVPDD

Secondary structure (DSSP, 8-state):
-HHHHHHHHHSHHHHHHHHHHHHHHHHHHHHHHHHHH-TTS-HHHHHHHHHHHHHHHHHHHHHIIIIIHHHHHTT--

InterPro domains:
  IPR027379 Cardiolipin synthase N-terminal [PF13396] (28-68)

Organism: NCBI:txid2666136

Solvent-acces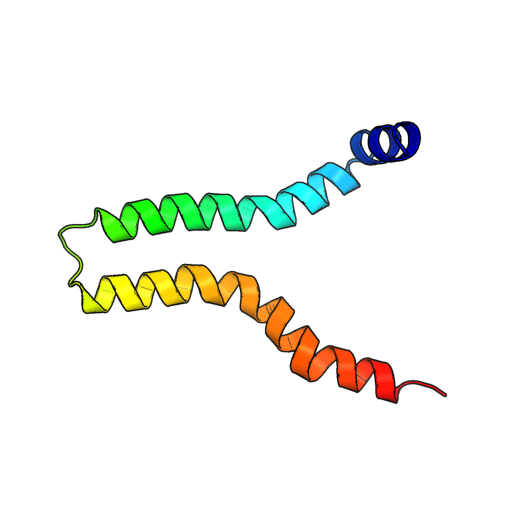sible surface area (backbone atoms only — not comparable to full-atom values): 4424 Å² total; per-residue (Å²): 107,71,67,57,53,52,53,39,65,71,35,70,64,40,58,51,53,50,43,68,59,48,47,59,53,53,52,38,52,56,48,47,51,49,50,72,70,39,82,90,51,54,72,69,56,36,53,53,50,49,49,49,56,60,44,58,81,42,44,65,61,52,49,35,62,74,49,48,48,59,56,58,66,69,66,73,126

pLDDT: mean 87.23, std 11.51, range [54.38, 98.38]

Nearest PDB structures (foldseek):
  3zjc-assembly1_A  TM=9.253E-01  e=6.393E+00  Homo sapiens